Protein AF-A0A7W9CYE1-F1 (afdb_monomer_lite)

InterPro domains:
  IPR006254 Isocitrate lyase [PF00463] (15-71)
  IPR006254 Isocitrate lyase [PTHR21631] (6-71)
  IPR015813 Pyruvate/Phosphoenolpyruvate kinase-like domain superfamily [SSF51621] (7-71)
  IPR040442 Pyruvate kinase-like domain superfamily [G3DSA:3.20.20.60] (2-71)

Sequence (71 aa):
MQLRFNLFQFREGTGADRCVLDCINALNNGADLLWIETEKPHVEQIASMMDRIREEIPNAKLVYNNSLSFN

Foldseek 3Di:
DADPPRDDDDDPPCLLVVLLVVQLVCVVVDDPADEDDDPEPDPVSVVVSVVSNCVRVVPYHYDYDPDPPHD

Radius of gyration: 14.12 Å; chains: 1; bounding box: 32×24×41 Å

pLDDT: mean 96.48, std 3.47, range [80.38, 98.81]

Organism: NCBI:txid1138194

Structure (mmCIF, N/CA/C/O backbone):
data_AF-A0A7W9CYE1-F1
#
_entry.id   AF-A0A7W9CYE1-F1
#
loop_
_atom_site.group_PDB
_atom_site.id
_atom_site.type_symbol
_atom_site.label_atom_id
_atom_site.label_alt_id
_atom_site.label_comp_id
_atom_site.label_asym_id
_atom_site.label_entity_id
_atom_site.label_seq_id
_atom_site.pdbx_PDB_ins_code
_atom_site.Cartn_x
_atom_site.Cartn_y
_atom_site.Cartn_z
_atom_site.occupancy
_atom_site.B_iso_or_equiv
_atom_site.auth_seq_id
_atom_site.auth_comp_id
_atom_site.auth_asym_id
_atom_site.auth_atom_id
_atom_site.pdbx_PDB_model_num
ATOM 1 N N . MET A 1 1 ? -9.015 8.778 -22.234 1.00 80.38 1 MET A N 1
ATOM 2 C CA . MET A 1 1 ? -8.585 8.735 -23.651 1.00 80.38 1 MET A CA 1
ATOM 3 C C . MET A 1 1 ? -8.403 7.274 -24.051 1.00 80.38 1 MET A C 1
ATOM 5 O O . MET A 1 1 ? -7.830 6.536 -23.257 1.00 80.38 1 MET A O 1
ATOM 9 N N . GLN A 1 2 ? -8.927 6.839 -25.203 1.00 85.00 2 GLN A N 1
ATOM 10 C CA . GLN A 1 2 ? -8.699 5.481 -25.723 1.00 85.00 2 GLN A CA 1
ATOM 11 C C . GLN A 1 2 ? -7.389 5.458 -26.521 1.00 85.00 2 GLN A C 1
ATOM 13 O O . GLN A 1 2 ? -7.174 6.313 -27.378 1.00 85.00 2 GLN A O 1
ATOM 18 N N . LEU A 1 3 ? -6.509 4.506 -26.214 1.00 89.75 3 LEU A N 1
ATOM 19 C CA . LEU A 1 3 ? -5.233 4.292 -26.897 1.00 89.75 3 LEU A CA 1
ATOM 20 C C . LEU A 1 3 ? -5.383 3.227 -27.993 1.00 89.75 3 LEU A C 1
ATOM 22 O O . LEU A 1 3 ? -6.394 2.522 -28.074 1.00 89.75 3 LEU A O 1
ATOM 26 N N . ARG A 1 4 ? -4.344 3.064 -28.825 1.00 87.38 4 ARG A N 1
ATOM 27 C CA . ARG A 1 4 ? -4.251 1.878 -29.690 1.00 87.38 4 ARG A CA 1
ATOM 28 C C . ARG A 1 4 ? -4.262 0.621 -28.807 1.00 87.38 4 ARG A C 1
ATOM 30 O O . ARG A 1 4 ? -3.743 0.656 -27.697 1.00 87.38 4 ARG A O 1
ATOM 37 N N . PHE A 1 5 ? -4.860 -0.462 -29.307 1.00 92.44 5 PHE A N 1
ATOM 38 C CA . PHE A 1 5 ? -5.006 -1.751 -28.605 1.00 92.44 5 PHE A CA 1
ATOM 39 C C . PHE A 1 5 ? -6.080 -1.821 -27.496 1.00 92.44 5 PHE A C 1
ATOM 41 O O . PHE A 1 5 ? -5.925 -2.585 -26.553 1.00 92.44 5 PHE A O 1
ATOM 48 N N . ASN A 1 6 ? -7.192 -1.080 -27.610 1.00 92.56 6 ASN A N 1
ATOM 49 C CA . ASN A 1 6 ? -8.333 -1.158 -26.671 1.00 92.56 6 ASN A CA 1
ATOM 50 C C . ASN A 1 6 ? -7.986 -0.865 -25.199 1.00 92.56 6 ASN A C 1
ATOM 52 O O . ASN A 1 6 ? -8.669 -1.327 -24.287 1.00 92.56 6 ASN A O 1
ATOM 56 N N . LEU A 1 7 ? -6.948 -0.061 -24.961 1.00 96.00 7 LEU A N 1
ATOM 57 C CA . LEU A 1 7 ? -6.595 0.408 -23.625 1.00 96.00 7 LEU A CA 1
ATOM 58 C C . LEU A 1 7 ? -7.230 1.770 -23.345 1.00 96.00 7 LEU A C 1
ATOM 60 O O . LEU A 1 7 ? -7.287 2.640 -24.219 1.00 96.00 7 LEU A O 1
ATOM 64 N N . PHE A 1 8 ? -7.659 1.972 -22.102 1.00 95.25 8 PHE A N 1
ATOM 65 C CA . PHE A 1 8 ? -8.200 3.240 -21.626 1.00 95.25 8 PHE A CA 1
ATOM 66 C C . PHE A 1 8 ? -7.260 3.846 -20.594 1.00 95.25 8 PHE A C 1
ATOM 68 O O . PHE A 1 8 ? -6.859 3.192 -19.635 1.00 95.25 8 PHE A O 1
ATOM 75 N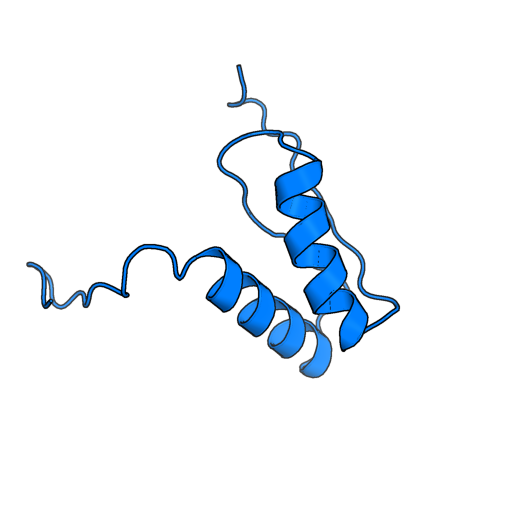 N . GLN A 1 9 ? -6.908 5.111 -20.795 1.00 95.62 9 GLN A N 1
ATOM 76 C CA . GLN A 1 9 ? -6.039 5.825 -19.872 1.00 95.62 9 GLN A CA 1
ATOM 77 C C . GLN A 1 9 ? -6.831 6.324 -18.658 1.00 95.62 9 GLN A C 1
ATOM 79 O O . GLN A 1 9 ? -7.841 7.021 -18.819 1.00 95.62 9 GLN A O 1
ATOM 84 N N . PHE A 1 10 ? -6.338 6.020 -17.455 1.00 96.38 10 PHE A N 1
ATOM 85 C CA . PHE A 1 10 ? -6.771 6.694 -16.232 1.00 96.38 10 PHE A CA 1
ATOM 86 C C . PHE A 1 10 ? -6.351 8.166 -16.236 1.00 96.38 10 PHE A C 1
ATOM 88 O O . PHE A 1 10 ? -5.436 8.569 -16.951 1.00 96.38 10 PHE A O 1
ATOM 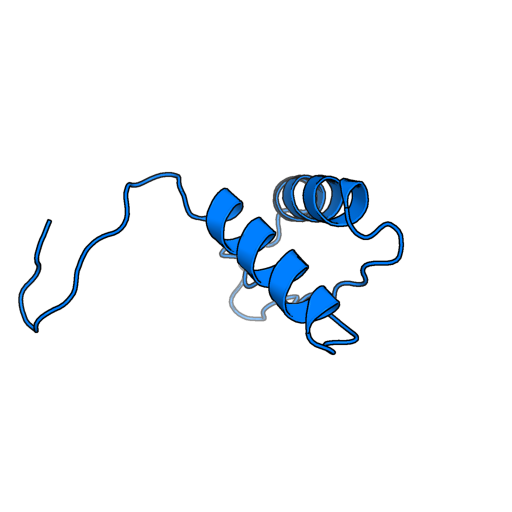95 N N . ARG A 1 11 ? -7.010 8.979 -15.406 1.00 96.81 11 ARG A N 1
ATOM 96 C CA . ARG A 1 11 ? -6.562 10.356 -15.176 1.00 96.81 11 ARG A CA 1
ATOM 97 C C . ARG A 1 11 ? -5.171 10.339 -14.543 1.00 96.81 11 ARG A C 1
ATOM 99 O O . ARG A 1 11 ? -4.907 9.531 -13.648 1.00 96.81 11 ARG A O 1
ATOM 106 N N . GLU A 1 12 ? -4.303 11.235 -14.992 1.00 96.81 12 GLU A N 1
ATOM 107 C CA . GLU A 1 12 ? -2.984 11.425 -14.387 1.00 96.81 12 GLU A CA 1
ATOM 108 C C . GLU A 1 12 ? -3.108 11.821 -12.908 1.00 96.81 12 GLU A C 1
ATOM 110 O O . GLU A 1 12 ? -4.142 12.325 -12.470 1.00 96.81 12 GLU A O 1
ATOM 115 N N . GLY A 1 13 ? -2.079 11.517 -12.115 1.00 96.00 13 GLY A N 1
ATOM 116 C CA . GLY A 1 13 ? -2.060 11.792 -10.672 1.00 96.00 13 GLY A CA 1
ATOM 117 C C . GLY A 1 13 ? -2.908 10.850 -9.807 1.00 96.00 13 GLY A C 1
ATOM 118 O O . GLY A 1 13 ? -2.727 10.820 -8.599 1.00 96.00 13 GLY A O 1
ATOM 119 N N . THR A 1 14 ? -3.763 10.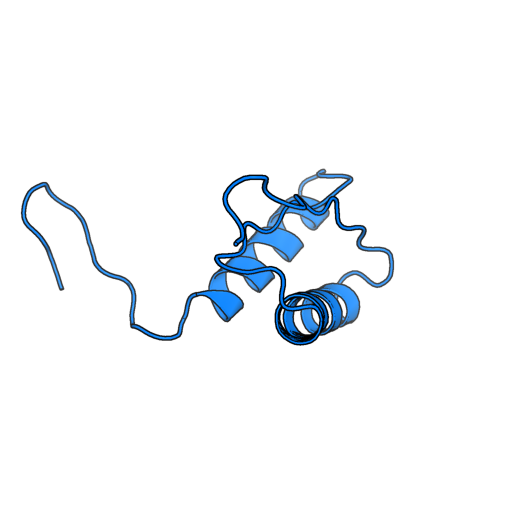006 -10.391 1.00 97.69 14 THR A N 1
ATOM 120 C CA . THR A 1 14 ? -4.649 9.102 -9.621 1.00 97.69 14 THR A CA 1
ATOM 121 C C . THR A 1 14 ? -3.988 7.803 -9.146 1.00 97.69 14 THR A C 1
ATOM 123 O O . THR A 1 14 ? -4.676 6.899 -8.681 1.00 97.69 14 THR A O 1
ATOM 126 N N . GLY A 1 15 ? -2.670 7.654 -9.318 1.00 96.94 15 GLY A N 1
ATOM 127 C CA . GLY A 1 15 ? -1.942 6.423 -8.981 1.00 96.94 15 GLY A CA 1
ATOM 128 C C . GLY A 1 15 ? -2.089 6.035 -7.514 1.00 96.94 15 GLY A C 1
ATOM 129 O O . GLY A 1 15 ? -2.597 4.958 -7.220 1.00 96.94 15 GLY A O 1
ATOM 130 N N . ALA A 1 16 ? -1.711 6.942 -6.611 1.00 97.19 16 ALA A N 1
ATOM 131 C CA . ALA A 1 16 ? -1.749 6.695 -5.172 1.00 97.19 16 ALA A CA 1
ATOM 132 C C . ALA A 1 16 ? -3.171 6.414 -4.661 1.00 97.19 16 ALA A C 1
ATOM 134 O O . ALA A 1 16 ? -3.368 5.490 -3.879 1.00 97.19 16 ALA A O 1
ATOM 135 N N . ASP A 1 17 ? -4.171 7.155 -5.149 1.00 98.12 17 ASP A N 1
ATOM 136 C CA . ASP A 1 17 ? -5.570 6.952 -4.749 1.00 98.12 17 ASP A CA 1
ATOM 137 C C . ASP A 1 17 ? -6.084 5.563 -5.126 1.00 98.12 17 ASP A C 1
ATOM 139 O O . ASP A 1 17 ? -6.775 4.919 -4.338 1.00 98.12 17 ASP A O 1
ATOM 143 N N . ARG A 1 18 ? -5.712 5.079 -6.316 1.00 98.44 18 ARG A N 1
ATOM 144 C CA . ARG A 1 18 ? -6.062 3.728 -6.764 1.00 98.44 18 ARG A CA 1
ATOM 145 C C . ARG A 1 18 ? -5.331 2.664 -5.950 1.00 98.44 18 ARG A C 1
ATOM 147 O O . ARG A 1 18 ? -5.980 1.729 -5.506 1.00 98.44 18 ARG A O 1
ATOM 154 N N . CYS A 1 19 ? -4.041 2.843 -5.659 1.00 98.31 19 CYS A N 1
ATOM 155 C CA . CYS A 1 19 ? -3.303 1.909 -4.803 1.00 98.31 19 CYS A CA 1
ATOM 156 C C . CYS A 1 19 ? -3.920 1.793 -3.400 1.00 98.31 19 CYS A C 1
ATOM 158 O O . CYS A 1 19 ? -4.039 0.686 -2.881 1.00 98.31 19 CYS A O 1
ATOM 160 N N . VAL A 1 20 ? -4.343 2.909 -2.794 1.00 98.69 20 VAL A N 1
ATOM 161 C CA . VAL A 1 20 ? -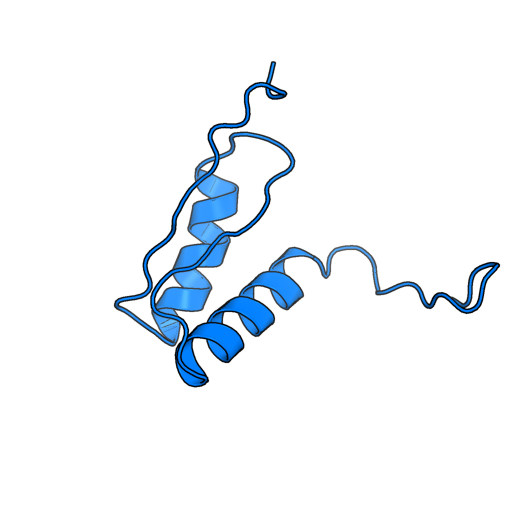5.020 2.900 -1.484 1.00 98.69 20 VAL A CA 1
ATOM 162 C C . VAL A 1 20 ? -6.339 2.123 -1.558 1.00 98.69 20 VAL A C 1
ATOM 164 O O . VAL A 1 20 ? -6.567 1.242 -0.728 1.00 98.69 20 VAL A O 1
ATOM 167 N N . LEU A 1 21 ? -7.169 2.386 -2.576 1.00 98.69 21 LEU A N 1
ATOM 168 C CA . LEU A 1 21 ? -8.414 1.643 -2.815 1.00 98.69 21 LEU A CA 1
ATOM 169 C C . LEU A 1 21 ? -8.161 0.137 -2.984 1.00 98.69 21 LEU A C 1
ATOM 171 O O . LEU A 1 21 ? -8.846 -0.676 -2.362 1.00 98.69 21 LEU A O 1
ATOM 175 N N . ASP A 1 22 ? -7.179 -0.233 -3.804 1.00 98.75 22 ASP A N 1
ATOM 176 C CA . ASP A 1 22 ? -6.840 -1.628 -4.088 1.00 98.75 22 ASP A CA 1
ATOM 177 C C . ASP A 1 22 ? -6.379 -2.355 -2.819 1.00 98.75 22 ASP A C 1
ATOM 179 O O . ASP A 1 22 ? -6.813 -3.475 -2.553 1.00 98.75 22 ASP A O 1
ATOM 183 N N . CYS A 1 23 ? -5.560 -1.701 -1.992 1.00 98.81 23 CYS A N 1
ATOM 184 C CA . CYS A 1 23 ? -5.064 -2.268 -0.742 1.00 98.81 23 CYS A CA 1
ATOM 185 C C . CYS A 1 23 ? -6.179 -2.501 0.283 1.00 98.81 23 CYS A C 1
ATOM 187 O O . CYS A 1 23 ? -6.253 -3.577 0.876 1.00 98.81 23 CYS A O 1
ATOM 189 N N . ILE A 1 24 ? -7.064 -1.518 0.477 1.00 98.81 24 ILE A N 1
ATOM 190 C CA . ILE A 1 24 ? -8.209 -1.654 1.388 1.00 98.81 24 ILE A CA 1
ATOM 191 C C . ILE A 1 24 ? -9.119 -2.793 0.917 1.00 98.81 24 ILE A C 1
ATOM 193 O O . ILE A 1 24 ? -9.504 -3.652 1.711 1.00 98.81 24 ILE A O 1
ATOM 197 N N . ASN A 1 25 ? -9.418 -2.849 -0.385 1.00 98.81 25 ASN A N 1
ATOM 198 C CA . ASN A 1 25 ? -10.223 -3.926 -0.952 1.00 98.81 25 ASN A CA 1
ATOM 199 C C . ASN A 1 25 ? -9.550 -5.292 -0.792 1.00 98.81 25 ASN A C 1
ATOM 201 O O . ASN A 1 25 ? -10.230 -6.246 -0.426 1.00 98.81 25 ASN A O 1
ATOM 205 N N . ALA A 1 26 ? -8.241 -5.404 -1.023 1.00 98.75 26 ALA A N 1
ATOM 206 C CA . ALA A 1 26 ? -7.521 -6.664 -0.862 1.00 98.75 26 ALA A CA 1
ATOM 207 C C . ALA A 1 26 ? -7.627 -7.196 0.576 1.00 98.75 26 ALA A C 1
ATOM 209 O O . ALA A 1 26 ? -7.988 -8.356 0.774 1.00 98.75 26 ALA A O 1
ATOM 210 N N . LEU A 1 27 ? -7.385 -6.345 1.578 1.00 98.81 27 LEU A N 1
ATOM 211 C CA . LEU A 1 27 ? -7.467 -6.728 2.991 1.00 98.81 27 LEU A CA 1
ATOM 212 C C . LEU A 1 27 ? -8.902 -7.083 3.412 1.00 98.81 27 LEU A C 1
ATOM 214 O O . LEU A 1 27 ? -9.118 -8.104 4.062 1.00 98.81 27 LEU A O 1
ATOM 218 N N . ASN A 1 28 ? -9.900 -6.313 2.970 1.00 98.69 28 ASN A N 1
ATOM 219 C CA . ASN A 1 28 ? -11.313 -6.620 3.229 1.00 98.69 28 ASN A CA 1
ATOM 220 C C . ASN A 1 28 ? -11.786 -7.929 2.575 1.00 98.69 28 ASN A C 1
ATOM 222 O O . ASN A 1 28 ? -12.806 -8.481 2.983 1.00 98.69 28 ASN A O 1
ATOM 226 N N . ASN A 1 29 ? -11.061 -8.432 1.571 1.00 98.62 29 ASN A N 1
ATOM 227 C CA . ASN A 1 29 ? -11.402 -9.649 0.832 1.00 98.62 29 ASN A CA 1
ATOM 228 C C . ASN A 1 29 ? -10.404 -10.799 1.062 1.00 98.62 29 ASN A C 1
ATOM 230 O O . ASN A 1 29 ? -10.348 -11.735 0.266 1.00 98.62 29 ASN A O 1
ATOM 234 N N . GLY A 1 30 ? -9.657 -10.762 2.171 1.00 98.25 30 GLY A N 1
ATOM 235 C CA . GLY A 1 30 ? -8.915 -11.919 2.678 1.00 98.25 30 GLY A CA 1
ATOM 236 C C . GLY A 1 30 ? -7.408 -11.916 2.429 1.00 98.25 30 GLY A C 1
ATOM 237 O O . GLY A 1 30 ? -6.771 -12.934 2.680 1.00 98.25 30 GLY A O 1
ATOM 238 N N . ALA A 1 31 ? -6.819 -10.815 1.955 1.00 98.69 31 ALA A N 1
ATOM 239 C CA . ALA A 1 31 ? -5.365 -10.673 1.967 1.00 98.69 31 ALA A CA 1
ATOM 240 C C . ALA A 1 31 ? -4.849 -10.391 3.390 1.00 98.69 31 ALA A C 1
ATOM 242 O O . ALA A 1 31 ? -5.430 -9.591 4.119 1.00 98.69 31 ALA A O 1
ATOM 243 N N . ASP A 1 32 ? -3.718 -10.996 3.761 1.00 98.69 32 ASP A N 1
ATOM 244 C CA . ASP A 1 32 ? -3.069 -10.760 5.061 1.00 98.69 32 ASP A CA 1
ATOM 245 C C . ASP A 1 32 ? -2.023 -9.634 5.026 1.00 98.69 32 ASP A C 1
ATOM 247 O O . ASP A 1 32 ? -1.740 -8.994 6.042 1.00 98.69 32 ASP A O 1
ATOM 251 N N . LEU A 1 33 ? -1.395 -9.431 3.865 1.00 98.69 33 LEU A N 1
ATOM 252 C CA . LEU A 1 33 ? -0.261 -8.532 3.659 1.00 98.69 33 LEU A CA 1
ATOM 253 C C . LEU A 1 33 ? -0.423 -7.760 2.351 1.00 98.69 33 LEU A C 1
ATOM 255 O O . LEU A 1 33 ? -1.011 -8.254 1.389 1.00 98.69 33 LEU A O 1
ATOM 259 N N . LEU A 1 34 ? 0.161 -6.565 2.310 1.00 98.69 34 LEU A N 1
ATOM 260 C CA . LEU A 1 34 ? 0.187 -5.707 1.132 1.00 98.69 34 LEU A CA 1
ATOM 261 C C . LEU A 1 34 ? 1.575 -5.682 0.493 1.00 98.69 34 LEU A C 1
ATOM 263 O O . LEU A 1 34 ? 2.584 -5.697 1.193 1.00 98.69 34 LEU A O 1
ATOM 267 N N . TRP A 1 35 ? 1.610 -5.551 -0.830 1.00 98.50 35 TRP A N 1
ATOM 268 C CA . TRP A 1 35 ? 2.771 -5.111 -1.602 1.00 98.50 35 TRP A CA 1
ATOM 269 C C . TRP A 1 35 ? 2.314 -3.914 -2.432 1.00 98.50 35 TRP A C 1
ATOM 271 O O . TRP A 1 35 ? 1.388 -4.038 -3.231 1.00 98.50 35 TRP A O 1
ATOM 281 N N . ILE A 1 36 ? 2.976 -2.768 -2.273 1.00 98.12 36 ILE A N 1
ATOM 282 C CA . ILE A 1 36 ? 2.784 -1.600 -3.142 1.00 98.12 36 ILE A CA 1
ATOM 283 C C . ILE A 1 36 ? 4.076 -1.390 -3.924 1.00 98.12 36 ILE A C 1
ATOM 285 O O . ILE A 1 36 ? 5.119 -1.127 -3.328 1.00 98.12 36 ILE A O 1
ATOM 289 N N . GLU A 1 37 ? 4.012 -1.546 -5.245 1.00 97.12 37 GLU A N 1
ATOM 290 C CA . GLU A 1 37 ? 5.168 -1.311 -6.111 1.00 97.12 37 GLU A CA 1
ATOM 291 C C . GLU A 1 37 ? 5.485 0.190 -6.154 1.00 97.12 37 GLU A C 1
ATOM 293 O O . GLU A 1 37 ? 4.582 1.013 -6.331 1.00 97.12 37 GLU A O 1
ATOM 298 N N . THR A 1 38 ? 6.759 0.548 -5.985 1.00 94.81 38 THR A N 1
ATOM 299 C CA . THR A 1 38 ? 7.233 1.938 -5.988 1.00 94.81 38 THR A CA 1
ATOM 300 C C . THR A 1 38 ? 8.310 2.141 -7.047 1.00 94.81 38 THR A C 1
ATOM 302 O O . THR A 1 38 ? 9.112 1.256 -7.334 1.00 94.81 38 THR A O 1
ATOM 305 N N . GLU A 1 39 ? 8.352 3.332 -7.640 1.00 94.00 39 GLU A N 1
ATOM 306 C CA . GLU A 1 39 ? 9.336 3.681 -8.667 1.00 94.00 39 GLU A CA 1
ATOM 307 C C . GLU A 1 39 ? 10.714 4.048 -8.091 1.00 94.00 39 GLU A C 1
ATOM 309 O O . GLU A 1 39 ? 11.697 4.121 -8.827 1.00 94.00 39 GLU A O 1
ATOM 314 N N . LYS A 1 40 ? 10.783 4.306 -6.779 1.00 93.69 40 LYS A N 1
ATOM 315 C CA . LYS A 1 40 ? 11.981 4.741 -6.050 1.00 93.69 40 LYS A CA 1
ATOM 316 C C . LYS A 1 40 ? 11.878 4.397 -4.557 1.00 93.69 40 LYS A C 1
ATOM 318 O O . LYS A 1 40 ? 10.768 4.308 -4.024 1.00 93.69 40 LYS A O 1
ATOM 323 N N . PRO A 1 41 ? 13.007 4.293 -3.832 1.00 93.94 41 PRO A N 1
ATOM 324 C CA . PRO A 1 41 ? 13.000 4.049 -2.393 1.00 93.94 41 PRO A CA 1
ATOM 325 C C . PRO A 1 41 ? 12.699 5.341 -1.608 1.00 93.94 41 PRO A C 1
ATOM 327 O O . PRO A 1 41 ? 13.588 5.942 -1.012 1.00 93.94 41 PRO A O 1
ATOM 330 N N . HIS A 1 42 ? 11.439 5.793 -1.615 1.00 95.25 42 HIS A N 1
ATOM 331 C CA . HIS A 1 42 ? 11.010 7.038 -0.960 1.00 95.25 42 HIS A CA 1
ATOM 332 C C . HIS A 1 42 ? 10.064 6.774 0.216 1.00 95.25 42 HIS A C 1
ATOM 334 O O . HIS A 1 42 ? 8.852 6.621 0.047 1.00 95.25 42 HIS A O 1
ATOM 340 N N . VAL A 1 43 ? 10.617 6.765 1.431 1.00 95.75 43 VAL A N 1
ATOM 341 C CA . VAL A 1 43 ? 9.891 6.377 2.654 1.00 95.75 43 VAL A CA 1
ATOM 342 C C . VAL A 1 43 ? 8.626 7.211 2.881 1.00 95.75 43 VAL A C 1
ATOM 344 O O . VAL A 1 43 ? 7.579 6.657 3.195 1.00 95.75 43 VAL A O 1
ATOM 347 N N . GLU A 1 44 ? 8.671 8.524 2.656 1.00 96.44 44 GLU A N 1
ATOM 348 C CA . GLU A 1 44 ? 7.502 9.390 2.888 1.00 96.44 44 GLU A CA 1
ATOM 349 C C . GLU A 1 44 ? 6.363 9.121 1.893 1.00 96.44 44 GLU A C 1
ATOM 351 O O . GLU A 1 44 ? 5.190 9.274 2.226 1.00 96.44 44 GLU A O 1
ATOM 356 N N . GLN A 1 45 ? 6.693 8.670 0.676 1.00 95.06 45 GLN A N 1
ATOM 357 C CA . GLN A 1 45 ? 5.692 8.396 -0.356 1.00 95.06 45 GLN A CA 1
ATOM 358 C C . GLN A 1 45 ? 4.890 7.160 0.042 1.00 95.06 45 GLN A C 1
ATOM 360 O O . GLN A 1 45 ? 3.660 7.194 0.053 1.00 95.06 45 GLN A O 1
ATOM 365 N N . ILE A 1 46 ? 5.583 6.088 0.436 1.00 97.00 46 ILE A N 1
ATOM 366 C CA . ILE A 1 46 ? 4.932 4.863 0.897 1.00 97.00 46 ILE A CA 1
ATOM 367 C C . ILE A 1 46 ? 4.230 5.056 2.249 1.00 97.00 46 ILE A C 1
ATOM 369 O O . ILE A 1 46 ? 3.134 4.528 2.432 1.00 97.00 46 ILE A O 1
ATOM 373 N N . ALA A 1 47 ? 4.794 5.863 3.156 1.00 97.75 47 ALA A N 1
ATOM 374 C CA . ALA A 1 47 ? 4.155 6.214 4.423 1.00 97.75 47 ALA A CA 1
ATOM 375 C C . ALA A 1 47 ? 2.814 6.923 4.193 1.00 97.75 47 ALA A C 1
ATOM 377 O O . ALA A 1 47 ? 1.805 6.471 4.719 1.00 97.75 47 ALA A O 1
ATOM 378 N N . SER A 1 48 ? 2.765 7.925 3.305 1.00 97.88 48 SER A N 1
ATOM 379 C CA . SER A 1 48 ? 1.522 8.655 3.010 1.00 97.88 48 SER A CA 1
ATOM 380 C C . SER A 1 48 ? 0.382 7.760 2.494 1.00 97.88 48 SER A C 1
ATOM 382 O O . SER A 1 48 ? -0.786 8.008 2.788 1.00 97.88 48 SER A O 1
ATOM 384 N N . MET A 1 49 ? 0.700 6.694 1.748 1.00 98.38 49 MET A N 1
ATOM 385 C CA . MET A 1 49 ? -0.297 5.709 1.314 1.00 98.38 49 MET A CA 1
ATOM 386 C C . MET A 1 49 ? -0.686 4.763 2.453 1.00 98.38 49 MET A C 1
ATOM 388 O O . MET A 1 49 ? -1.870 4.491 2.638 1.00 98.38 49 MET A O 1
ATOM 392 N N . MET A 1 50 ? 0.287 4.282 3.233 1.00 98.56 50 MET A N 1
ATOM 393 C CA . MET A 1 50 ? 0.025 3.398 4.372 1.00 98.56 50 MET A CA 1
ATOM 394 C C . MET A 1 50 ? -0.782 4.076 5.479 1.00 98.56 50 MET A C 1
ATOM 396 O O . MET A 1 50 ? -1.599 3.402 6.099 1.00 98.56 50 MET A O 1
ATOM 400 N N . ASP A 1 51 ? -0.597 5.375 5.706 1.00 98.75 51 ASP A N 1
ATOM 401 C CA . ASP A 1 51 ? -1.371 6.139 6.686 1.00 98.75 51 ASP A CA 1
ATOM 402 C C . ASP A 1 51 ? -2.855 6.153 6.298 1.00 98.75 51 ASP A C 1
ATOM 404 O O . ASP A 1 51 ? -3.695 5.733 7.088 1.00 98.75 51 ASP A O 1
ATOM 408 N N . ARG A 1 52 ? -3.167 6.475 5.036 1.00 98.75 52 ARG A N 1
ATOM 409 C CA . ARG A 1 52 ? -4.539 6.427 4.493 1.00 98.75 52 ARG A CA 1
ATOM 410 C C . ARG A 1 52 ? -5.157 5.028 4.540 1.00 98.75 52 ARG A C 1
ATOM 412 O O . ARG A 1 52 ? -6.346 4.885 4.785 1.00 98.75 52 ARG A O 1
ATOM 419 N N . ILE A 1 53 ? -4.369 3.979 4.299 1.00 98.81 53 ILE A N 1
ATOM 420 C CA . ILE A 1 53 ? -4.852 2.592 4.420 1.00 98.81 53 ILE A CA 1
ATOM 421 C C . ILE A 1 53 ? -5.156 2.260 5.886 1.00 98.81 53 ILE A C 1
ATOM 423 O O . ILE A 1 53 ? -6.141 1.583 6.174 1.00 98.81 53 ILE A O 1
ATOM 427 N N . ARG A 1 54 ? -4.321 2.728 6.819 1.00 98.81 54 ARG A N 1
ATOM 428 C CA . ARG A 1 54 ? -4.465 2.465 8.257 1.00 98.81 54 ARG A CA 1
ATOM 429 C C . ARG A 1 54 ? -5.558 3.282 8.934 1.00 98.81 54 ARG A C 1
ATOM 431 O O . ARG A 1 54 ? -5.994 2.875 10.007 1.00 98.81 54 ARG A O 1
ATOM 438 N N . GLU A 1 55 ? -6.025 4.369 8.324 1.00 98.69 55 GLU A N 1
ATOM 439 C CA . GLU A 1 55 ? -7.265 5.040 8.738 1.00 98.69 55 GLU A CA 1
ATOM 440 C C . GLU A 1 55 ? -8.460 4.069 8.691 1.00 98.69 55 GLU A C 1
ATOM 442 O O . GLU A 1 55 ? -9.280 4.070 9.606 1.00 98.69 55 GLU A O 1
ATOM 447 N N . GLU A 1 56 ? -8.506 3.181 7.690 1.00 98.56 56 GLU A N 1
ATOM 448 C CA . GLU A 1 56 ? -9.571 2.180 7.520 1.00 98.56 56 GLU A CA 1
ATOM 449 C C . GLU A 1 56 ? -9.218 0.818 8.145 1.00 98.56 56 GLU A C 1
ATOM 451 O O . GLU A 1 56 ? -10.063 0.156 8.747 1.00 98.56 56 GLU A O 1
ATOM 456 N N . ILE A 1 57 ? -7.960 0.378 8.017 1.00 98.62 57 ILE A N 1
ATOM 457 C CA . ILE A 1 57 ? -7.483 -0.931 8.492 1.00 98.62 57 ILE A CA 1
ATOM 458 C C . ILE A 1 57 ? -6.220 -0.732 9.348 1.00 98.62 57 ILE A C 1
ATOM 460 O O . ILE A 1 57 ? -5.094 -0.875 8.856 1.00 98.62 57 ILE A O 1
ATOM 464 N N . PRO A 1 58 ? -6.365 -0.415 10.651 1.00 98.62 58 PRO A N 1
ATOM 465 C CA . PRO A 1 58 ? -5.256 0.037 11.502 1.00 98.62 58 PRO A CA 1
ATOM 466 C C . PRO A 1 58 ? -4.084 -0.940 11.629 1.00 98.62 58 PRO A C 1
ATOM 468 O O . PRO A 1 58 ? -2.947 -0.541 11.879 1.00 98.62 58 PRO A O 1
ATOM 471 N N . ASN A 1 59 ? -4.342 -2.236 11.456 1.00 98.56 59 ASN A N 1
ATOM 472 C CA . ASN A 1 59 ? -3.347 -3.299 11.552 1.00 98.56 59 ASN A CA 1
ATOM 473 C C . ASN A 1 59 ? -2.728 -3.692 10.197 1.00 98.56 59 ASN A C 1
ATOM 475 O O . ASN A 1 59 ? -2.007 -4.691 10.148 1.00 98.56 59 ASN A O 1
ATOM 479 N N . ALA A 1 60 ? -2.977 -2.936 9.121 1.00 98.75 60 ALA A N 1
ATOM 480 C CA . ALA A 1 60 ? -2.426 -3.213 7.799 1.00 98.75 60 ALA A CA 1
ATOM 481 C C . ALA A 1 60 ? -0.886 -3.273 7.815 1.00 98.75 60 ALA A C 1
ATOM 483 O O . ALA A 1 60 ? -0.189 -2.376 8.322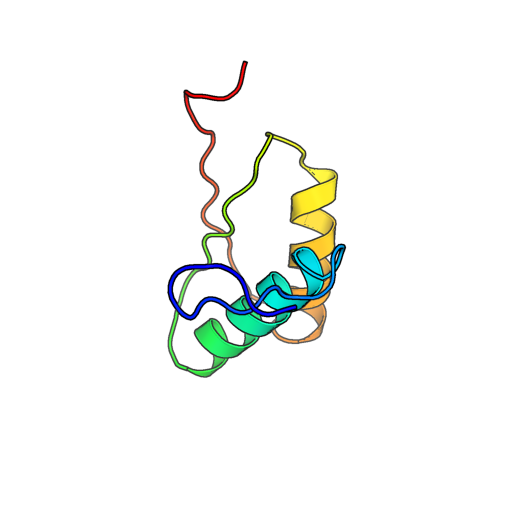 1.00 98.75 60 ALA A O 1
ATOM 484 N N . LYS A 1 61 ? -0.351 -4.346 7.223 1.00 98.62 61 LYS A N 1
ATOM 485 C CA . LYS A 1 61 ? 1.083 -4.647 7.135 1.00 98.62 61 LYS A CA 1
ATOM 486 C C . LYS A 1 61 ? 1.546 -4.607 5.685 1.00 98.62 61 LYS A C 1
ATOM 488 O O . LYS A 1 61 ? 0.843 -5.061 4.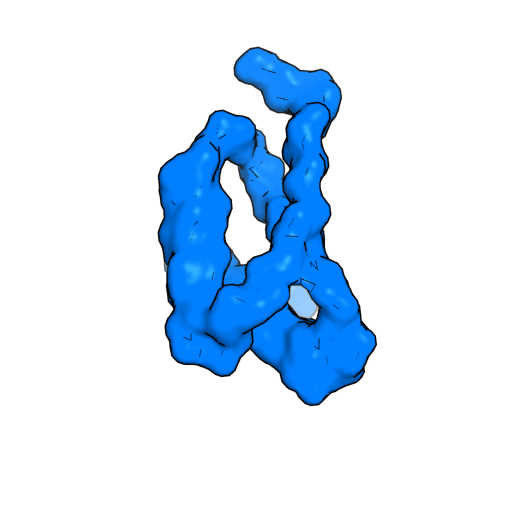786 1.00 98.62 61 LYS A O 1
ATOM 493 N N . LEU A 1 62 ? 2.760 -4.105 5.493 1.00 98.50 62 LEU A N 1
ATOM 494 C CA . LEU A 1 62 ? 3.388 -3.941 4.190 1.00 98.50 62 LEU A CA 1
ATOM 495 C C . LEU A 1 62 ? 4.619 -4.844 4.082 1.00 98.50 62 LEU A C 1
ATOM 497 O O . LEU A 1 62 ? 5.470 -4.851 4.971 1.00 98.50 62 LEU A O 1
ATOM 501 N N . VAL A 1 63 ? 4.723 -5.555 2.967 1.00 98.44 63 VAL A N 1
ATOM 502 C CA . VAL A 1 63 ? 5.955 -6.159 2.465 1.00 98.44 63 VAL A CA 1
ATOM 503 C C . VAL A 1 63 ? 6.539 -5.184 1.450 1.00 98.44 63 VAL A C 1
ATOM 505 O O . VAL A 1 63 ? 5.867 -4.807 0.493 1.00 98.44 63 VAL A O 1
ATOM 508 N N . TYR A 1 64 ? 7.773 -4.738 1.680 1.00 97.38 64 TYR A N 1
ATOM 509 C CA . TYR A 1 64 ? 8.402 -3.700 0.867 1.00 97.38 64 TYR A CA 1
ATOM 510 C C . TYR A 1 64 ? 9.587 -4.253 0.076 1.00 97.38 64 TYR A C 1
ATOM 512 O O . TYR A 1 64 ? 10.530 -4.800 0.653 1.00 97.38 64 TYR A O 1
ATOM 520 N N . ASN A 1 65 ? 9.543 -4.086 -1.245 1.00 97.12 65 ASN A N 1
ATOM 521 C CA . ASN A 1 65 ? 10.638 -4.441 -2.135 1.00 97.12 65 ASN A CA 1
ATOM 522 C C . ASN A 1 65 ? 11.698 -3.327 -2.141 1.00 97.12 65 ASN A C 1
ATOM 524 O O . ASN A 1 65 ? 11.501 -2.267 -2.735 1.00 97.12 65 ASN A O 1
ATOM 528 N N . ASN A 1 66 ? 12.851 -3.581 -1.520 1.00 95.69 66 ASN A N 1
ATOM 529 C CA . ASN A 1 66 ? 14.051 -2.767 -1.726 1.00 95.69 66 ASN A CA 1
ATOM 530 C C . ASN A 1 66 ? 14.699 -3.174 -3.055 1.00 95.69 66 ASN A C 1
ATOM 532 O O . ASN A 1 66 ? 15.683 -3.915 -3.067 1.00 95.69 66 ASN A O 1
ATOM 536 N N . SER A 1 67 ? 14.086 -2.747 -4.162 1.00 95.44 67 SER A N 1
ATOM 537 C CA . SER A 1 67 ? 14.443 -3.216 -5.499 1.00 95.44 67 SER A CA 1
ATOM 538 C C . SER A 1 67 ? 15.924 -3.002 -5.808 1.00 95.44 67 SER A C 1
ATOM 540 O O . SER A 1 67 ? 16.457 -1.906 -5.645 1.00 95.44 67 SER A O 1
ATOM 542 N N . LEU A 1 68 ? 16.566 -4.039 -6.354 1.00 95.38 68 LEU A N 1
ATOM 543 C CA . LEU A 1 68 ? 17.942 -3.975 -6.860 1.00 95.38 68 LEU A CA 1
ATOM 544 C C . LEU A 1 68 ? 18.087 -3.047 -8.077 1.00 95.38 68 LEU A C 1
ATOM 546 O O . LEU A 1 68 ? 19.204 -2.733 -8.472 1.00 95.38 68 LEU A O 1
ATOM 550 N N . SER A 1 69 ? 16.972 -2.640 -8.695 1.00 95.44 69 SER A N 1
ATOM 551 C CA . SER A 1 69 ? 16.967 -1.671 -9.794 1.00 95.44 69 SER A CA 1
ATOM 552 C C . SER A 1 69 ? 17.014 -0.217 -9.320 1.00 95.44 69 SER A C 1
ATOM 554 O O . SER A 1 69 ? 17.095 0.680 -10.158 1.00 95.44 69 SER A O 1
ATOM 556 N N . PHE A 1 70 ? 16.907 0.037 -8.012 1.00 94.94 70 PHE A N 1
ATOM 557 C CA . PHE A 1 70 ? 17.110 1.371 -7.461 1.00 94.94 70 PHE A CA 1
ATOM 558 C C . PHE A 1 70 ? 18.606 1.707 -7.492 1.00 94.94 70 PHE A C 1
ATOM 560 O O . PHE A 1 70 ? 19.430 0.880 -7.107 1.00 94.94 70 PHE A O 1
ATOM 567 N N . ASN A 1 71 ? 18.937 2.902 -7.984 1.00 86.44 71 ASN A N 1
ATOM 568 C CA . ASN A 1 71 ? 20.303 3.429 -8.028 1.00 86.44 71 ASN A CA 1
ATOM 569 C C . ASN A 1 71 ? 20.575 4.304 -6.805 1.00 86.44 71 ASN A C 1
ATOM 571 O O . ASN A 1 71 ? 19.709 5.168 -6.530 1.00 86.44 71 ASN A O 1
#

Secondary structure (DSSP, 8-state):
-BPTTS-BPPPTT-HHHHHHHHHHHHHHTT-S-EE---SS--HHHHHHHHHHHHHH-TT--EE----TT--